Protein AF-A0AAV5ZGR8-F1 (afdb_monomer_lite)

Foldseek 3Di:
DDDPVLPDAFKWFACPPLDDPQFGTWTDFDQWIWTDGQFKTKIWGQDDDDDDDDDDDDDDDDDPPPDRPGTDIDIDGDVVFDGRFDKDAAAWDPDADWDDDPPDCVSTDPRGIIHQWMKTPPSDPRDIKIWGDDSSDIDIDD

Radius of gyration: 18.42 Å; chains: 1; bounding box: 59×39×38 Å

Sequence (142 aa):
MASLLDRVPLAFEANAGHLDPRVRFVVRGGKQTLFLTADEAVLALAAPGPPEAPPASHAIRGRHHEAVEPPAVVRMRFAGGRVGAEAAGVDRLPGTLNVFRGADPARWRTAVPRYAAVRYRDVYPGIDVLYHGTERRLAYDL

Secondary structure (DSSP, 8-state):
---GGGGSPP-EEE-SSSS-TTEEEEEEETTEEEEEESS-EEEEEPPS----PPPS----S-------PPPEEEEE--TTPPTTPPEEEEEEPSS-EEE--SS-GGG-EEEE-EEEEEEEEEEETTEEEEEEEETTEEEEE-

pLDDT: mean 81.69, std 19.61, range [37.22, 97.94]

Structure (mmCIF, N/CA/C/O backbone):
data_AF-A0AAV5ZGR8-F1
#
_entry.id   AF-A0AAV5ZGR8-F1
#
loop_
_atom_site.group_PDB
_atom_site.id
_atom_site.type_symbol
_atom_site.label_atom_id
_atom_site.label_alt_id
_atom_site.label_comp_id
_atom_site.label_asym_id
_atom_site.label_entity_id
_atom_site.label_seq_id
_atom_site.pdbx_PDB_ins_code
_atom_site.Cartn_x
_atom_site.Cartn_y
_atom_site.Cartn_z
_atom_site.occupancy
_atom_site.B_iso_or_equiv
_atom_site.auth_seq_id
_atom_site.auth_comp_id
_atom_site.auth_asym_id
_atom_site.auth_atom_id
_atom_site.pdbx_PDB_model_num
ATOM 1 N N . MET A 1 1 ? 21.869 21.549 -0.284 1.00 38.91 1 MET A N 1
ATOM 2 C CA . MET A 1 1 ? 21.169 21.568 -1.588 1.00 38.91 1 MET A CA 1
ATOM 3 C C . MET A 1 1 ? 20.251 20.355 -1.624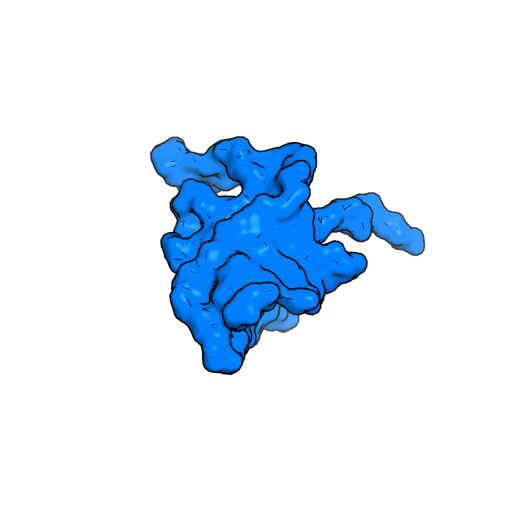 1.00 38.91 1 MET A C 1
ATOM 5 O O . MET A 1 1 ? 20.771 19.256 -1.499 1.00 38.91 1 MET A O 1
ATOM 9 N N . ALA A 1 2 ? 18.928 20.537 -1.696 1.00 43.66 2 ALA A N 1
ATOM 10 C CA . ALA A 1 2 ? 17.981 19.420 -1.801 1.00 43.66 2 ALA A CA 1
ATOM 11 C C . ALA A 1 2 ? 18.078 18.796 -3.200 1.00 43.66 2 ALA A C 1
ATOM 13 O O . ALA A 1 2 ? 18.117 19.524 -4.195 1.00 43.66 2 ALA A O 1
ATOM 14 N N . SER A 1 3 ? 18.166 17.472 -3.272 1.00 47.50 3 SER A N 1
ATOM 15 C CA . SER A 1 3 ? 18.301 16.755 -4.539 1.00 47.50 3 SER A CA 1
ATOM 16 C C . SER A 1 3 ? 16.961 16.740 -5.276 1.00 47.50 3 SER A C 1
ATOM 18 O O . SER A 1 3 ? 15.901 16.702 -4.653 1.00 47.50 3 SER A O 1
ATOM 20 N N . LEU A 1 4 ? 16.973 16.712 -6.613 1.00 50.78 4 LEU A N 1
ATOM 21 C CA . LEU A 1 4 ? 15.760 16.562 -7.434 1.00 50.78 4 LEU A CA 1
ATOM 22 C C . LEU A 1 4 ? 14.965 15.286 -7.061 1.00 50.78 4 LEU A C 1
ATOM 24 O O . LEU A 1 4 ? 13.752 15.220 -7.248 1.00 50.78 4 LEU A O 1
ATOM 28 N N . LEU A 1 5 ? 15.650 14.296 -6.474 1.00 52.59 5 LEU A N 1
ATOM 29 C CA . LEU A 1 5 ? 15.083 13.049 -5.954 1.00 52.59 5 LEU A CA 1
ATOM 30 C C . LEU A 1 5 ? 14.311 13.214 -4.628 1.00 52.59 5 LEU A C 1
ATOM 32 O O . LEU A 1 5 ? 13.520 12.333 -4.292 1.00 52.59 5 LEU A O 1
ATOM 36 N N . ASP A 1 6 ? 14.477 14.321 -3.894 1.00 52.09 6 ASP A N 1
ATOM 37 C CA . ASP A 1 6 ? 13.741 14.601 -2.644 1.00 52.09 6 ASP A CA 1
ATOM 38 C C . ASP A 1 6 ? 12.291 15.047 -2.897 1.00 52.09 6 ASP A C 1
ATOM 40 O O . ASP A 1 6 ? 11.475 15.058 -1.980 1.00 52.09 6 ASP A O 1
ATOM 44 N N . ARG A 1 7 ? 11.955 15.378 -4.152 1.00 57.06 7 ARG A N 1
ATOM 45 C CA . ARG A 1 7 ? 10.635 15.873 -4.580 1.00 57.06 7 ARG A CA 1
ATOM 46 C C . ARG A 1 7 ? 9.754 14.819 -5.249 1.00 57.06 7 ARG A C 1
ATOM 48 O O . ARG A 1 7 ? 8.655 15.143 -5.690 1.00 57.06 7 ARG A O 1
ATOM 55 N N . VAL A 1 8 ? 10.221 13.575 -5.361 1.00 64.06 8 VAL A N 1
ATOM 56 C CA . VAL A 1 8 ? 9.394 12.495 -5.910 1.00 64.06 8 VAL A CA 1
ATOM 57 C C . VAL A 1 8 ? 8.453 12.010 -4.802 1.00 64.06 8 VAL A C 1
ATOM 59 O O . VAL A 1 8 ? 8.945 11.546 -3.769 1.00 64.06 8 VAL A O 1
ATOM 62 N N . PRO A 1 9 ? 7.123 12.125 -4.978 1.00 69.88 9 PRO A N 1
ATOM 63 C CA . PRO A 1 9 ? 6.169 11.726 -3.954 1.00 69.88 9 PRO A CA 1
ATOM 64 C C . PRO A 1 9 ? 6.279 10.230 -3.670 1.00 69.88 9 PRO A C 1
ATOM 66 O O . PRO A 1 9 ? 6.540 9.418 -4.564 1.00 69.88 9 PRO A O 1
ATOM 69 N N . LEU A 1 10 ? 6.063 9.873 -2.406 1.00 86.19 10 LEU A N 1
ATOM 70 C CA . LEU A 1 10 ? 5.910 8.486 -2.002 1.00 86.19 10 LEU A CA 1
ATOM 71 C C . LEU A 1 10 ? 4.704 7.898 -2.758 1.00 86.19 10 LEU A C 1
ATOM 73 O O . LEU A 1 10 ? 3.617 8.467 -2.715 1.00 86.19 10 LEU A O 1
ATOM 77 N N . ALA A 1 11 ? 4.906 6.800 -3.485 1.00 90.94 11 ALA A N 1
ATOM 78 C CA . ALA A 1 11 ? 3.890 6.232 -4.364 1.00 90.94 11 ALA A CA 1
ATOM 79 C C . ALA A 1 11 ? 3.434 4.860 -3.863 1.00 90.94 11 ALA A C 1
ATOM 81 O O . ALA A 1 11 ? 4.254 3.959 -3.671 1.00 90.94 11 ALA A O 1
ATOM 82 N N . PHE A 1 12 ? 2.123 4.697 -3.709 1.00 94.94 12 PHE A N 1
ATOM 83 C CA . PHE A 1 12 ? 1.498 3.416 -3.406 1.00 94.94 12 PHE A CA 1
ATOM 84 C C . PHE A 1 12 ? 1.245 2.659 -4.707 1.00 94.94 12 PHE A C 1
ATOM 86 O O . PHE A 1 12 ? 0.515 3.122 -5.583 1.00 94.94 12 PHE A O 1
ATOM 93 N N . GLU A 1 13 ? 1.862 1.494 -4.848 1.00 95.06 13 GLU A N 1
ATOM 94 C CA . GLU A 1 13 ? 1.765 0.639 -6.027 1.00 95.06 13 GLU A CA 1
ATOM 95 C C . GLU A 1 13 ? 0.735 -0.459 -5.768 1.00 95.06 13 GLU A C 1
ATOM 97 O O . GLU A 1 13 ? 0.858 -1.216 -4.801 1.00 95.06 13 GLU A O 1
ATOM 102 N N . ALA A 1 14 ? -0.274 -0.564 -6.631 1.00 95.69 14 ALA A N 1
ATOM 103 C CA . ALA A 1 14 ? -1.256 -1.638 -6.530 1.00 95.69 14 ALA A CA 1
ATOM 104 C C . ALA A 1 14 ? -0.629 -2.997 -6.873 1.00 95.69 14 ALA A C 1
ATOM 106 O O . ALA A 1 14 ? 0.165 -3.125 -7.813 1.00 95.69 14 ALA A O 1
ATOM 107 N N . ASN A 1 15 ? -1.033 -4.046 -6.159 1.00 95.38 15 ASN A N 1
ATOM 108 C CA . ASN A 1 15 ? -0.636 -5.400 -6.513 1.00 95.38 15 ASN A CA 1
ATOM 109 C C . ASN A 1 15 ? -1.366 -5.867 -7.783 1.00 95.38 15 ASN A C 1
ATOM 111 O O . ASN A 1 15 ? -2.506 -6.315 -7.742 1.00 95.38 15 ASN A O 1
ATOM 115 N N . ALA A 1 16 ? -0.668 -5.824 -8.916 1.00 93.38 16 ALA A N 1
ATOM 116 C CA . ALA A 1 16 ? -1.138 -6.368 -10.193 1.00 93.38 16 ALA A CA 1
ATOM 117 C C . ALA A 1 16 ? -0.777 -7.861 -10.391 1.00 93.38 16 ALA A C 1
ATOM 119 O O . ALA A 1 16 ? -0.579 -8.320 -11.516 1.00 93.38 16 ALA A O 1
ATOM 120 N N . GLY A 1 17 ? -0.592 -8.616 -9.303 1.00 91.44 17 GLY A N 1
ATOM 121 C CA . GLY A 1 17 ? -0.165 -10.021 -9.329 1.00 91.44 17 GLY A CA 1
ATOM 122 C C . GLY A 1 17 ? 1.347 -10.220 -9.471 1.00 91.44 17 GLY A C 1
ATOM 123 O O . GLY A 1 17 ? 1.796 -11.312 -9.809 1.00 91.44 17 GLY A O 1
ATOM 124 N N . HIS A 1 18 ? 2.141 -9.171 -9.239 1.00 88.94 18 HIS A N 1
ATOM 125 C CA . HIS A 1 18 ? 3.604 -9.259 -9.188 1.00 88.94 18 HIS A CA 1
ATOM 126 C C . HIS A 1 18 ? 4.133 -9.366 -7.747 1.00 88.94 18 HIS A C 1
ATOM 128 O O . HIS A 1 18 ? 5.338 -9.493 -7.539 1.00 88.94 18 HIS A O 1
ATOM 134 N N . LEU A 1 19 ? 3.266 -9.317 -6.740 1.00 91.44 19 LEU A N 1
ATOM 135 C CA . LEU A 1 19 ? 3.612 -9.482 -5.327 1.00 91.44 19 LEU A CA 1
ATOM 136 C C . LEU A 1 19 ? 2.864 -10.687 -4.753 1.00 91.44 19 LEU A C 1
ATOM 138 O O . LEU A 1 19 ? 2.042 -11.295 -5.439 1.00 91.44 19 LEU A O 1
ATOM 142 N N . ASP A 1 20 ? 3.141 -11.015 -3.492 1.00 94.06 20 ASP A N 1
ATOM 143 C CA . ASP A 1 20 ? 2.335 -11.980 -2.743 1.00 94.06 20 ASP A CA 1
ATOM 144 C C . ASP A 1 20 ? 0.836 -11.595 -2.810 1.00 94.06 20 ASP A C 1
ATOM 146 O O . ASP A 1 20 ? 0.519 -10.413 -2.635 1.00 94.06 20 ASP A O 1
ATOM 150 N N . PRO A 1 21 ? -0.095 -12.537 -3.068 1.00 95.56 21 PRO A N 1
ATOM 151 C CA . PRO A 1 21 ? -1.523 -12.242 -3.224 1.00 95.56 21 PRO A CA 1
ATOM 152 C C . PRO A 1 21 ? -2.192 -11.565 -2.020 1.00 95.56 21 PRO A C 1
ATOM 154 O O . PRO A 1 21 ? -3.239 -10.938 -2.181 1.00 95.56 21 PRO A O 1
ATOM 157 N N . ARG A 1 22 ? -1.613 -11.679 -0.817 1.00 96.19 22 ARG A N 1
ATOM 158 C CA . ARG A 1 22 ? -2.122 -11.017 0.396 1.00 96.19 22 ARG A CA 1
ATOM 159 C C . ARG A 1 22 ? -1.863 -9.514 0.394 1.00 96.19 22 ARG A C 1
ATOM 161 O O . ARG A 1 22 ? -2.563 -8.770 1.077 1.00 96.19 22 ARG A O 1
ATOM 168 N N . VAL A 1 23 ? -0.867 -9.056 -0.362 1.00 97.31 23 VAL A N 1
ATOM 169 C CA . VAL A 1 23 ? -0.536 -7.636 -0.482 1.00 97.31 23 VAL A CA 1
ATOM 170 C C . VAL A 1 23 ? -1.542 -6.968 -1.412 1.00 97.31 23 VAL A C 1
ATOM 172 O O . VAL A 1 23 ? -1.754 -7.417 -2.537 1.00 97.31 23 VAL A O 1
ATOM 175 N N . ARG A 1 24 ? -2.147 -5.871 -0.961 1.00 97.25 24 ARG A N 1
ATOM 176 C CA . ARG A 1 24 ? -3.026 -5.012 -1.767 1.00 97.25 24 ARG A CA 1
ATOM 177 C C . ARG A 1 24 ? -2.241 -3.870 -2.388 1.00 97.25 24 ARG A C 1
ATOM 179 O O . ARG A 1 24 ? -2.316 -3.655 -3.596 1.00 97.25 24 ARG A O 1
ATOM 186 N N . PHE A 1 25 ? -1.433 -3.207 -1.566 1.00 97.31 25 PHE A N 1
ATOM 187 C CA . PHE A 1 25 ? -0.558 -2.122 -1.984 1.00 97.31 25 PHE A CA 1
ATOM 188 C C . PHE A 1 25 ? 0.822 -2.276 -1.360 1.00 97.31 25 PHE A C 1
ATOM 190 O O . PHE A 1 25 ? 0.980 -2.833 -0.274 1.00 97.31 25 PHE A O 1
ATOM 197 N N . VAL A 1 26 ? 1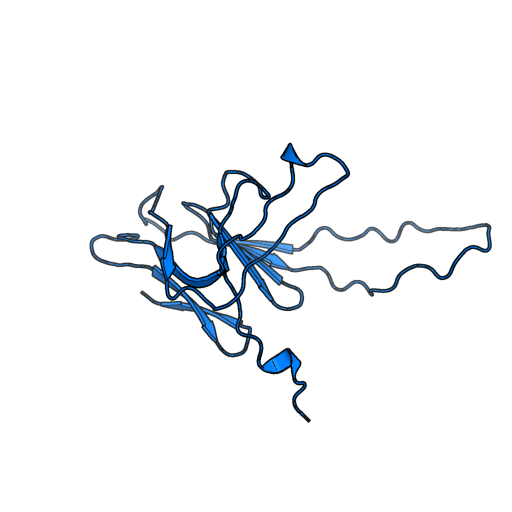.830 -1.754 -2.042 1.00 95.50 26 VAL A N 1
ATOM 198 C CA . VAL A 1 26 ? 3.182 -1.635 -1.506 1.00 95.50 26 VAL A CA 1
ATOM 199 C C . VAL A 1 26 ? 3.667 -0.211 -1.684 1.00 95.50 26 VAL A C 1
ATOM 201 O O . VAL A 1 26 ? 3.367 0.446 -2.679 1.00 95.50 26 VAL A O 1
ATOM 204 N N . VAL A 1 27 ? 4.440 0.261 -0.720 1.00 92.62 27 VAL A N 1
ATOM 205 C CA . VAL A 1 27 ? 5.101 1.552 -0.802 1.00 92.62 27 VAL A CA 1
ATOM 206 C C . VAL A 1 27 ? 6.556 1.410 -0.385 1.00 92.62 27 VAL A C 1
ATOM 208 O O . VAL A 1 27 ? 6.890 0.730 0.588 1.00 92.62 27 VAL A O 1
ATOM 211 N N . ARG A 1 28 ? 7.443 2.015 -1.175 1.00 87.25 28 ARG A N 1
ATOM 212 C CA . ARG A 1 28 ? 8.897 1.941 -0.997 1.00 87.25 28 ARG A CA 1
ATOM 213 C C . ARG A 1 28 ? 9.434 3.321 -0.692 1.00 87.25 28 ARG A C 1
ATOM 215 O O . ARG A 1 28 ? 9.274 4.239 -1.491 1.00 87.25 28 ARG A O 1
ATOM 222 N N . GLY A 1 29 ? 10.103 3.455 0.445 1.00 77.69 29 GLY A N 1
ATOM 223 C CA . GLY A 1 29 ? 10.735 4.702 0.848 1.00 77.69 29 GLY A CA 1
ATOM 224 C C . GLY A 1 29 ? 12.119 4.434 1.415 1.00 77.69 29 GLY A C 1
ATOM 225 O O . GLY A 1 29 ? 12.240 3.817 2.460 1.00 77.69 29 GLY A O 1
ATOM 226 N N . GLY A 1 30 ? 13.183 4.902 0.761 1.00 78.81 30 GLY A N 1
ATOM 227 C CA . GLY A 1 30 ? 14.542 4.765 1.302 1.00 78.81 30 GLY A CA 1
ATOM 228 C C . GLY A 1 30 ? 14.899 3.307 1.633 1.00 78.81 30 GLY A C 1
ATOM 229 O O . GLY A 1 30 ? 14.871 2.455 0.752 1.00 78.81 30 GLY A O 1
ATOM 230 N N . LYS A 1 31 ? 15.211 3.031 2.907 1.00 80.12 31 LYS A N 1
ATOM 231 C CA . LYS A 1 31 ? 15.573 1.699 3.436 1.00 80.12 31 LYS A CA 1
ATOM 232 C C . LYS A 1 31 ? 14.384 0.897 3.990 1.00 80.12 31 LYS A C 1
ATOM 234 O O . LYS A 1 31 ? 14.588 -0.120 4.645 1.00 80.12 31 LYS A O 1
ATOM 239 N N . GLN A 1 32 ? 13.155 1.351 3.762 1.00 85.25 32 GLN A N 1
ATOM 240 C CA . GLN A 1 32 ? 11.947 0.705 4.265 1.00 85.25 32 GLN A CA 1
ATOM 241 C C . GLN A 1 32 ? 10.977 0.365 3.135 1.00 85.25 32 GLN A C 1
ATOM 243 O O . GLN A 1 32 ? 10.821 1.106 2.160 1.00 85.25 32 GLN A O 1
ATOM 248 N N . THR A 1 33 ? 10.301 -0.768 3.287 1.00 90.38 33 THR A N 1
ATOM 249 C CA . THR A 1 33 ? 9.162 -1.148 2.451 1.00 90.38 33 THR A CA 1
ATOM 250 C C . THR A 1 33 ? 7.981 -1.442 3.354 1.00 90.38 33 THR A C 1
ATOM 252 O O . THR A 1 33 ? 8.103 -2.229 4.290 1.00 90.38 33 THR A O 1
ATOM 255 N N . LEU A 1 34 ? 6.843 -0.824 3.066 1.00 92.56 34 LEU A N 1
ATOM 256 C CA . LEU A 1 34 ? 5.586 -1.142 3.720 1.00 92.56 34 LEU A CA 1
ATOM 257 C C . LEU A 1 34 ? 4.706 -1.927 2.752 1.00 92.56 34 LEU A C 1
ATOM 259 O O . LEU A 1 34 ? 4.454 -1.492 1.627 1.00 92.56 34 LEU A O 1
ATOM 263 N N . PHE A 1 35 ? 4.212 -3.062 3.226 1.00 96.19 35 PHE A N 1
ATOM 264 C CA . PHE A 1 35 ? 3.197 -3.865 2.567 1.00 96.19 35 PHE A CA 1
ATOM 265 C C . PHE A 1 35 ? 1.871 -3.676 3.294 1.00 96.19 35 PHE A C 1
ATOM 267 O O . PHE A 1 35 ? 1.777 -3.888 4.501 1.00 96.19 35 PHE A O 1
ATOM 274 N N . LEU A 1 36 ? 0.854 -3.278 2.545 1.00 97.19 36 LEU A N 1
ATOM 275 C CA . LEU A 1 36 ? -0.502 -3.084 3.026 1.00 97.19 36 LEU A CA 1
ATOM 276 C C . LEU A 1 36 ? -1.341 -4.284 2.580 1.00 97.19 36 LEU A C 1
ATOM 278 O O . LEU A 1 36 ? -1.501 -4.518 1.378 1.00 97.19 36 LEU A O 1
ATOM 282 N N . THR A 1 37 ? -1.815 -5.083 3.534 1.00 97.19 37 THR A N 1
ATOM 283 C CA . THR A 1 37 ? -2.679 -6.255 3.297 1.00 97.19 37 THR A CA 1
ATOM 284 C C . THR A 1 37 ? -4.129 -5.922 3.647 1.00 97.19 37 THR A C 1
ATOM 286 O O . THR A 1 37 ? -4.439 -4.768 3.906 1.00 97.19 37 THR A O 1
ATOM 289 N N . ALA A 1 38 ? -5.050 -6.885 3.634 1.00 95.06 38 ALA A N 1
ATOM 290 C CA . ALA A 1 38 ? -6.418 -6.617 4.089 1.00 95.06 38 ALA A CA 1
ATOM 291 C C . ALA A 1 38 ? -6.516 -6.347 5.609 1.00 95.06 38 ALA A C 1
ATOM 293 O O . ALA A 1 38 ? -7.470 -5.714 6.048 1.00 95.06 38 ALA A O 1
ATOM 294 N N . ASP A 1 39 ? -5.529 -6.806 6.386 1.00 94.06 39 ASP A N 1
ATOM 295 C CA . ASP A 1 39 ? -5.608 -6.878 7.854 1.00 94.06 39 ASP A CA 1
ATOM 296 C C . ASP A 1 39 ? -4.414 -6.242 8.570 1.00 94.06 39 ASP A C 1
ATOM 298 O O . ASP A 1 39 ? -4.479 -5.919 9.757 1.00 94.06 39 ASP A O 1
ATOM 302 N N . GLU A 1 40 ? -3.294 -6.098 7.863 1.00 95.50 40 GLU A N 1
ATOM 303 C CA . GLU A 1 40 ? -2.013 -5.738 8.450 1.00 95.50 40 GLU A CA 1
ATOM 304 C C . GLU A 1 40 ? -1.261 -4.717 7.597 1.00 95.50 40 GLU A C 1
ATOM 306 O O . GLU A 1 40 ? -1.191 -4.807 6.367 1.00 95.50 40 GLU A O 1
ATOM 311 N N . ALA A 1 41 ? -0.596 -3.804 8.293 1.00 95.44 41 ALA A N 1
ATOM 312 C CA . ALA A 1 41 ? 0.491 -2.999 7.771 1.00 95.44 41 ALA A CA 1
ATOM 313 C C . ALA A 1 41 ? 1.817 -3.659 8.185 1.00 95.44 41 ALA A C 1
ATOM 315 O O . ALA A 1 41 ? 2.161 -3.714 9.368 1.00 95.44 41 ALA A O 1
ATOM 316 N N . VAL A 1 42 ? 2.556 -4.192 7.212 1.00 95.62 42 VAL A N 1
ATOM 317 C CA . VAL A 1 42 ? 3.819 -4.909 7.431 1.00 95.62 42 VAL A CA 1
ATOM 318 C C . VAL A 1 42 ? 4.979 -4.036 6.970 1.00 95.62 42 VAL A C 1
ATOM 320 O O . VAL A 1 42 ? 5.180 -3.839 5.773 1.00 95.62 42 VAL A O 1
ATOM 323 N N . LEU A 1 43 ? 5.750 -3.516 7.919 1.00 92.44 43 LEU A N 1
ATOM 324 C CA . LEU A 1 43 ? 6.932 -2.699 7.672 1.00 92.44 43 LEU A CA 1
ATOM 325 C C . LEU A 1 43 ? 8.184 -3.576 7.727 1.00 92.44 43 LEU A C 1
ATOM 327 O O . LEU A 1 43 ? 8.514 -4.134 8.771 1.00 92.44 43 LEU A O 1
ATOM 331 N N . ALA A 1 44 ? 8.891 -3.674 6.608 1.00 91.25 44 ALA A N 1
ATOM 332 C CA . ALA A 1 44 ? 10.213 -4.277 6.534 1.00 91.25 44 ALA A CA 1
ATOM 333 C C . ALA A 1 44 ? 11.273 -3.169 6.511 1.00 91.25 44 ALA A C 1
ATOM 335 O O . ALA A 1 44 ? 11.299 -2.340 5.595 1.00 91.25 44 ALA A O 1
ATOM 336 N N . LEU A 1 45 ? 12.147 -3.168 7.513 1.00 86.25 45 LEU A N 1
ATOM 337 C CA . LEU A 1 45 ? 13.306 -2.291 7.613 1.00 86.25 45 LEU A CA 1
ATOM 338 C C . LEU A 1 45 ? 14.525 -3.061 7.106 1.00 86.25 45 LEU A C 1
ATOM 340 O O . LEU A 1 45 ? 14.873 -4.111 7.650 1.00 86.25 45 LEU A O 1
ATOM 344 N N . ALA A 1 46 ? 15.174 -2.561 6.057 1.00 72.69 46 ALA A N 1
ATOM 345 C CA . ALA A 1 46 ? 16.448 -3.121 5.635 1.00 72.69 46 ALA A CA 1
ATOM 346 C C . ALA A 1 46 ? 17.473 -2.925 6.763 1.00 72.69 46 ALA A C 1
ATOM 348 O O . ALA A 1 46 ? 17.644 -1.805 7.256 1.00 72.69 46 ALA A O 1
ATOM 349 N N . ALA A 1 47 ? 18.151 -4.006 7.155 1.00 52.16 47 ALA A N 1
ATOM 350 C CA . ALA A 1 47 ? 19.303 -3.921 8.042 1.00 52.16 47 ALA A CA 1
ATOM 351 C C . ALA A 1 47 ? 20.360 -2.980 7.422 1.00 52.16 47 ALA A C 1
ATOM 353 O O . ALA A 1 47 ? 20.484 -2.911 6.192 1.00 52.16 47 ALA A O 1
ATOM 354 N N . PRO A 1 48 ? 21.118 -2.214 8.222 1.00 43.56 48 PRO A N 1
ATOM 355 C CA . PRO A 1 48 ? 22.269 -1.494 7.704 1.00 43.56 48 PRO A CA 1
ATOM 356 C C . PRO A 1 48 ? 23.329 -2.502 7.227 1.00 43.56 48 PRO A C 1
ATOM 358 O O . PRO A 1 48 ? 24.009 -3.119 8.032 1.00 43.56 48 PRO A O 1
ATOM 361 N N . GLY A 1 49 ? 23.481 -2.644 5.911 1.00 40.50 49 GLY A N 1
ATOM 362 C CA . GLY A 1 49 ? 24.620 -3.291 5.253 1.00 40.50 49 GLY A CA 1
ATOM 363 C C . GLY A 1 49 ? 24.960 -2.520 3.970 1.00 40.50 49 GLY A C 1
ATOM 364 O O . GLY A 1 49 ? 24.037 -1.972 3.352 1.00 40.50 49 GLY A O 1
ATOM 365 N N . PRO A 1 50 ? 26.244 -2.359 3.596 1.00 37.91 50 PRO A N 1
ATOM 366 C CA . PRO A 1 50 ? 26.626 -1.459 2.513 1.00 37.91 50 PRO A CA 1
ATOM 367 C C . PRO A 1 50 ? 26.141 -1.954 1.134 1.00 37.91 50 PRO A C 1
ATOM 369 O O . PRO A 1 50 ? 26.071 -3.163 0.903 1.00 37.91 50 PRO A O 1
ATOM 372 N N . PRO A 1 51 ? 25.834 -1.034 0.198 1.00 55.25 51 PRO A N 1
ATOM 373 C CA . PRO A 1 51 ? 25.554 -1.340 -1.199 1.00 55.25 51 PRO A CA 1
ATOM 374 C C . PRO A 1 51 ? 26.803 -1.126 -2.069 1.00 55.25 51 PRO A C 1
ATOM 376 O O . PRO A 1 51 ? 27.300 -0.011 -2.119 1.00 55.25 51 PRO A O 1
ATOM 379 N N . GLU A 1 52 ? 27.265 -2.135 -2.811 1.00 37.22 52 GLU A N 1
ATOM 380 C CA . GLU A 1 52 ? 27.839 -1.946 -4.157 1.00 37.22 52 GLU A CA 1
ATOM 381 C C . GLU A 1 52 ? 28.075 -3.290 -4.856 1.00 37.22 52 GLU A C 1
ATOM 383 O O . GLU A 1 52 ? 28.390 -4.299 -4.225 1.00 37.22 52 GLU A O 1
ATOM 388 N N . ALA A 1 53 ? 27.872 -3.308 -6.176 1.00 40.06 53 ALA A N 1
ATOM 389 C CA . ALA A 1 53 ? 28.156 -4.466 -7.012 1.00 40.06 53 ALA A CA 1
ATOM 390 C C . ALA A 1 53 ? 29.643 -4.850 -6.894 1.00 40.06 53 ALA A C 1
ATOM 392 O O . ALA A 1 53 ? 30.490 -3.958 -6.828 1.00 40.06 53 ALA A O 1
ATOM 393 N N . PRO A 1 54 ? 30.000 -6.147 -6.909 1.00 38.41 54 PRO A N 1
ATOM 394 C CA . PRO A 1 54 ? 31.404 -6.521 -6.923 1.00 38.41 54 PRO A CA 1
ATOM 395 C C . PRO A 1 54 ? 32.066 -5.968 -8.199 1.00 38.41 54 PRO A C 1
ATOM 397 O O . PRO A 1 54 ? 31.525 -6.188 -9.290 1.00 38.41 54 PRO A O 1
ATOM 400 N N . PRO A 1 55 ? 33.230 -5.291 -8.118 1.00 40.28 55 PRO A N 1
ATOM 401 C CA . PRO A 1 55 ? 34.049 -5.089 -9.302 1.00 40.28 55 PRO A CA 1
ATOM 402 C C . PRO A 1 55 ? 34.418 -6.466 -9.860 1.00 40.28 55 PRO A C 1
ATOM 404 O O . PRO A 1 55 ? 34.659 -7.420 -9.112 1.00 40.28 55 PRO A O 1
ATOM 407 N N . ALA A 1 56 ? 34.389 -6.584 -11.186 1.00 46.97 56 ALA A N 1
ATOM 408 C CA . ALA A 1 56 ? 34.635 -7.832 -11.888 1.00 46.97 56 ALA A CA 1
ATOM 409 C C . ALA A 1 56 ? 35.939 -8.499 -11.409 1.00 46.97 56 ALA A C 1
ATOM 411 O O . ALA A 1 56 ? 37.021 -7.936 -11.541 1.00 46.97 56 ALA A O 1
ATOM 412 N N . SER A 1 57 ? 35.775 -9.705 -10.853 1.00 52.00 57 SER A N 1
ATOM 413 C CA . SER A 1 57 ? 36.730 -10.816 -10.729 1.00 52.00 57 SER A CA 1
ATOM 414 C C . SER A 1 57 ? 38.203 -10.482 -10.471 1.00 52.00 57 SER A C 1
ATOM 416 O O . SER A 1 57 ? 38.887 -10.074 -11.397 1.00 52.00 57 SER A O 1
ATOM 418 N N . HIS A 1 58 ? 38.721 -10.855 -9.296 1.00 40.25 58 HIS A N 1
ATOM 419 C CA . HIS A 1 58 ? 39.984 -11.594 -9.114 1.00 40.25 58 HIS A CA 1
ATOM 420 C C . HIS A 1 58 ? 39.866 -12.428 -7.823 1.00 40.25 58 HIS A C 1
ATOM 422 O O . HIS A 1 58 ? 39.104 -12.109 -6.913 1.00 40.25 58 HIS A O 1
ATOM 428 N N . ALA A 1 59 ? 40.513 -13.585 -7.813 1.00 45.03 59 ALA A N 1
ATOM 429 C CA . ALA A 1 59 ? 40.106 -14.755 -7.053 1.00 45.03 59 ALA A CA 1
ATOM 430 C C . ALA A 1 59 ? 40.829 -14.957 -5.699 1.00 45.03 59 ALA A C 1
ATOM 432 O O . ALA A 1 59 ? 41.916 -14.445 -5.472 1.00 45.03 59 ALA A O 1
ATOM 433 N N . ILE A 1 60 ? 40.245 -15.873 -4.908 1.00 45.16 60 ILE A N 1
ATOM 434 C CA . ILE A 1 60 ? 40.846 -16.755 -3.882 1.00 45.16 60 ILE A CA 1
ATOM 435 C C . ILE A 1 60 ? 40.959 -16.250 -2.422 1.00 45.16 60 ILE A C 1
ATOM 437 O O . ILE A 1 60 ? 41.667 -15.306 -2.106 1.00 45.16 60 ILE A O 1
ATOM 441 N N . ARG A 1 61 ? 40.378 -17.098 -1.547 1.00 44.34 61 ARG A N 1
ATOM 442 C CA . ARG A 1 61 ? 40.584 -17.329 -0.097 1.00 44.34 61 ARG A CA 1
ATOM 443 C C . ARG A 1 61 ? 39.888 -16.408 0.914 1.00 44.34 61 ARG A C 1
ATOM 445 O O . ARG A 1 61 ? 40.175 -15.230 1.026 1.00 44.34 61 ARG A O 1
ATOM 452 N N . GLY A 1 62 ? 39.051 -17.051 1.738 1.00 44.09 62 GLY A N 1
ATOM 453 C CA . GLY A 1 62 ? 38.667 -16.564 3.064 1.00 44.09 62 GLY A CA 1
ATOM 454 C C . GLY A 1 62 ? 37.401 -15.715 3.125 1.00 44.09 62 GLY A C 1
ATOM 455 O O . GLY A 1 62 ? 37.413 -14.667 3.756 1.00 44.09 62 GLY A O 1
ATOM 456 N N . ARG A 1 63 ? 36.293 -16.134 2.501 1.00 44.12 63 ARG A N 1
ATOM 457 C CA . ARG A 1 63 ? 35.006 -15.468 2.753 1.00 44.12 63 ARG A CA 1
ATOM 458 C C . ARG A 1 63 ? 34.400 -15.986 4.052 1.00 44.12 63 ARG A C 1
ATOM 460 O O . ARG A 1 63 ? 33.748 -17.026 4.062 1.00 44.12 63 ARG A O 1
ATOM 467 N N . HIS A 1 64 ? 34.598 -15.230 5.127 1.00 41.53 64 HIS A N 1
ATOM 468 C CA . HIS A 1 64 ? 33.590 -15.146 6.175 1.00 41.53 64 HIS A CA 1
ATOM 469 C C . HIS A 1 64 ? 32.283 -14.737 5.478 1.00 41.53 64 HIS A C 1
ATOM 471 O O . HIS A 1 64 ? 32.213 -13.666 4.879 1.00 41.53 64 HIS A O 1
ATOM 477 N N . HIS A 1 65 ? 31.282 -15.620 5.458 1.00 42.50 65 HIS A N 1
ATOM 478 C CA . HIS A 1 65 ? 29.907 -15.205 5.197 1.00 42.50 65 HIS A CA 1
ATOM 479 C C . HIS A 1 65 ? 29.548 -14.263 6.348 1.00 42.50 65 HIS A C 1
ATOM 481 O O . HIS A 1 65 ? 29.201 -14.720 7.435 1.00 42.50 65 HIS A O 1
ATOM 487 N N . GLU A 1 66 ? 29.712 -12.959 6.150 1.00 47.66 66 GLU A N 1
ATOM 488 C CA . GLU A 1 66 ? 29.057 -11.977 7.000 1.00 47.66 66 GLU A CA 1
ATOM 489 C C . GLU A 1 66 ? 27.560 -12.202 6.778 1.00 47.66 66 GLU A C 1
ATOM 491 O O . GLU A 1 66 ? 27.046 -12.015 5.671 1.00 47.66 66 GLU A O 1
ATOM 496 N N . ALA A 1 67 ? 26.905 -12.802 7.772 1.00 49.19 67 ALA A N 1
ATOM 497 C CA . ALA A 1 67 ? 25.505 -13.164 7.680 1.00 49.19 67 ALA A CA 1
ATOM 498 C C . ALA A 1 67 ? 24.718 -11.885 7.397 1.00 49.19 67 ALA A C 1
ATOM 500 O O . ALA A 1 67 ? 24.706 -10.969 8.215 1.00 49.19 67 ALA A O 1
ATOM 501 N N . VAL A 1 68 ? 24.080 -11.810 6.227 1.00 56.66 68 VAL A N 1
ATOM 502 C CA . VAL A 1 68 ? 23.086 -10.772 5.966 1.00 56.66 68 VAL A CA 1
ATOM 503 C C . VAL A 1 68 ? 21.992 -10.985 7.001 1.00 56.66 68 VAL A C 1
ATOM 505 O O . VAL A 1 68 ? 21.236 -11.954 6.905 1.00 56.66 68 VAL A O 1
ATOM 508 N N . GLU A 1 69 ? 21.953 -10.135 8.027 1.00 64.38 69 GLU A N 1
ATOM 509 C CA . GLU A 1 69 ? 20.891 -10.219 9.017 1.00 64.38 69 GLU A CA 1
ATOM 510 C C . GLU A 1 69 ? 19.546 -10.045 8.304 1.00 64.38 69 GLU A C 1
ATOM 512 O O . GLU A 1 69 ? 19.405 -9.174 7.431 1.00 64.38 69 GLU A O 1
ATOM 517 N N . PRO A 1 70 ? 18.551 -10.891 8.621 1.00 69.00 70 PRO A N 1
ATOM 518 C CA . PRO A 1 70 ? 17.231 -10.742 8.043 1.00 69.00 70 PRO A CA 1
ATOM 519 C C . PRO A 1 70 ? 16.692 -9.342 8.370 1.00 69.00 70 PRO A C 1
ATOM 521 O O . PRO A 1 70 ? 16.957 -8.816 9.453 1.00 69.00 70 PRO A O 1
ATOM 524 N N . PRO A 1 71 ? 15.928 -8.720 7.454 1.00 78.50 71 PRO A N 1
ATOM 525 C CA . PRO A 1 71 ? 15.357 -7.407 7.713 1.00 78.50 71 PRO A CA 1
ATOM 526 C C . PRO A 1 71 ? 14.512 -7.450 8.988 1.00 78.50 71 PRO A C 1
ATOM 528 O O . PRO A 1 71 ? 13.762 -8.404 9.213 1.00 78.50 71 PRO A O 1
ATOM 531 N N . ALA A 1 72 ? 14.596 -6.401 9.803 1.00 89.69 72 ALA A N 1
ATOM 532 C CA . ALA A 1 72 ? 13.693 -6.252 10.933 1.00 89.69 72 ALA A CA 1
ATOM 533 C C . ALA A 1 72 ? 12.272 -6.022 10.395 1.00 89.69 72 ALA A C 1
ATOM 535 O O . ALA A 1 72 ? 12.046 -5.136 9.567 1.00 89.69 72 ALA A O 1
ATOM 536 N N . VAL A 1 73 ? 11.311 -6.833 10.844 1.00 93.06 73 VAL A N 1
ATOM 537 C CA . VAL A 1 73 ? 9.916 -6.770 10.387 1.00 93.06 73 VAL A CA 1
ATOM 538 C C . VAL A 1 73 ? 9.006 -6.381 11.542 1.00 93.06 73 VAL A C 1
ATOM 540 O O . VAL A 1 73 ? 8.959 -7.067 12.561 1.00 93.06 73 VAL A O 1
ATOM 543 N N . VAL A 1 74 ? 8.224 -5.322 11.344 1.00 93.56 74 VAL A N 1
ATOM 544 C CA . VAL A 1 74 ? 7.153 -4.892 12.246 1.00 93.56 74 VAL A CA 1
ATOM 545 C C . VAL A 1 74 ? 5.813 -5.167 11.572 1.00 93.56 74 VAL A C 1
ATOM 547 O O . VAL A 1 74 ? 5.591 -4.767 10.431 1.00 93.56 74 VAL A O 1
ATOM 550 N N . ARG A 1 75 ? 4.911 -5.853 12.277 1.00 95.62 75 ARG A N 1
ATOM 551 C CA . ARG A 1 75 ? 3.528 -6.075 11.837 1.00 95.62 75 ARG A CA 1
ATOM 552 C C . ARG A 1 75 ? 2.592 -5.280 12.727 1.00 95.62 75 ARG A C 1
ATOM 554 O O . ARG A 1 75 ? 2.673 -5.381 13.949 1.00 95.62 75 ARG A O 1
ATOM 561 N N . MET A 1 76 ? 1.719 -4.501 12.110 1.00 94.50 76 MET A N 1
ATOM 562 C CA . MET A 1 76 ? 0.748 -3.658 12.795 1.00 94.50 76 MET A CA 1
ATOM 563 C C . MET A 1 76 ? -0.652 -4.020 12.325 1.00 94.50 76 MET A C 1
ATOM 565 O O . MET A 1 76 ? -0.870 -4.255 11.138 1.00 94.50 76 MET A O 1
ATOM 569 N N . ARG A 1 77 ? -1.597 -4.019 13.261 1.00 94.88 77 ARG A N 1
ATOM 570 C CA . ARG A 1 77 ? -3.027 -4.214 13.014 1.00 94.88 77 ARG A CA 1
ATOM 571 C C . ARG A 1 77 ? -3.825 -3.271 13.905 1.00 94.88 77 ARG A C 1
ATOM 573 O O . ARG A 1 77 ? -3.368 -2.938 15.000 1.00 94.88 77 ARG A O 1
ATOM 580 N N . PHE A 1 78 ? -5.026 -2.906 13.479 1.00 93.50 78 PHE A N 1
ATOM 581 C CA . PHE A 1 78 ? -5.959 -2.158 14.319 1.00 93.50 78 PHE A CA 1
ATOM 582 C C . PHE A 1 78 ? -6.602 -3.099 15.341 1.00 93.50 78 PHE A C 1
ATOM 584 O O . PHE A 1 78 ? -7.285 -4.060 14.986 1.00 93.50 78 PHE A O 1
ATOM 591 N N . ALA A 1 79 ? -6.342 -2.869 16.629 1.00 95.12 79 ALA A N 1
ATOM 592 C CA . ALA A 1 79 ? -6.859 -3.722 17.695 1.00 95.12 79 ALA A CA 1
ATOM 593 C C . ALA A 1 79 ? -8.392 -3.636 17.754 1.00 95.12 79 ALA A C 1
ATOM 595 O O . ALA A 1 79 ? -8.946 -2.549 17.896 1.00 95.12 79 ALA A O 1
ATOM 596 N N . GLY A 1 80 ? -9.077 -4.774 17.620 1.00 94.94 80 GLY A N 1
ATOM 597 C CA . GLY A 1 80 ? -10.542 -4.815 17.539 1.00 94.94 80 GLY A CA 1
ATOM 598 C C . GLY A 1 80 ? -11.127 -4.251 16.237 1.00 94.94 80 GLY A C 1
ATOM 599 O O . GLY A 1 80 ? -12.343 -4.115 16.146 1.00 94.94 80 GLY A O 1
ATOM 600 N N . GLY A 1 81 ? -10.288 -3.911 15.252 1.00 94.12 81 GLY A N 1
ATOM 601 C CA . GLY A 1 81 ? -10.741 -3.464 13.939 1.00 94.12 81 GLY A CA 1
ATOM 602 C C . GLY A 1 81 ? -11.323 -4.607 13.106 1.00 94.12 81 GLY A C 1
ATOM 603 O O . GLY A 1 81 ? -11.110 -5.791 13.388 1.00 94.12 81 GLY A O 1
ATOM 604 N N . ARG A 1 82 ? -12.060 -4.247 12.056 1.00 93.94 82 ARG A N 1
ATOM 605 C CA . ARG A 1 82 ? -12.620 -5.178 11.076 1.00 93.94 82 ARG A CA 1
ATOM 606 C C . ARG A 1 82 ? -11.501 -5.949 10.369 1.00 93.94 82 ARG A C 1
ATOM 608 O O . ARG A 1 82 ? -10.562 -5.358 9.846 1.00 93.94 82 ARG A O 1
ATOM 615 N N . VAL A 1 83 ? -11.663 -7.269 10.298 1.00 93.38 83 VAL A N 1
ATOM 616 C CA . VAL A 1 83 ? -10.852 -8.159 9.453 1.00 93.38 83 VAL A CA 1
ATOM 617 C C . VAL A 1 83 ? -11.374 -8.088 8.019 1.00 93.38 83 VAL A C 1
ATOM 619 O O . VAL A 1 83 ? -12.585 -8.102 7.792 1.00 93.38 83 VAL A O 1
ATOM 622 N N . GLY A 1 84 ? -10.473 -8.027 7.048 1.00 93.00 84 GLY A N 1
ATOM 623 C CA . GLY A 1 84 ? -10.787 -7.996 5.629 1.00 93.00 84 GLY A CA 1
ATOM 624 C C . GLY A 1 84 ? -11.224 -6.620 5.138 1.00 93.00 84 GLY A C 1
ATOM 625 O O . GLY A 1 84 ? -12.019 -6.550 4.202 1.00 93.00 84 GLY A O 1
ATOM 626 N N . ALA A 1 85 ? -10.754 -5.539 5.769 1.00 92.38 85 ALA A N 1
ATOM 627 C CA . ALA A 1 85 ? -11.114 -4.184 5.370 1.00 92.38 85 ALA A CA 1
ATOM 628 C C . ALA A 1 85 ? -10.720 -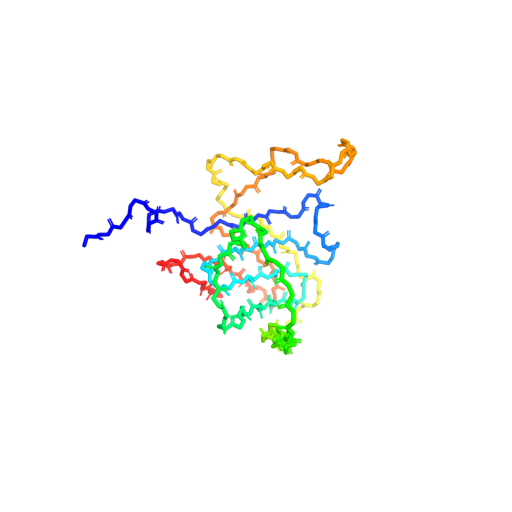3.917 3.905 1.00 92.38 85 ALA A C 1
ATOM 630 O O . ALA A 1 85 ? -9.639 -4.294 3.436 1.00 92.38 85 ALA A O 1
ATOM 631 N N . GLU A 1 86 ? -11.625 -3.283 3.160 1.00 93.38 86 GLU A N 1
ATOM 632 C CA . GLU A 1 86 ? -11.420 -3.015 1.740 1.00 93.38 86 GLU A CA 1
ATOM 633 C C . GLU A 1 86 ? -10.435 -1.858 1.564 1.00 93.38 86 GLU A C 1
ATOM 635 O O . GLU A 1 86 ? -10.678 -0.749 2.042 1.00 93.38 86 GLU A O 1
ATOM 640 N N . ALA A 1 87 ? -9.337 -2.120 0.852 1.00 96.31 87 ALA A N 1
ATOM 641 C CA . ALA A 1 87 ? -8.316 -1.134 0.528 1.00 96.31 87 ALA A CA 1
ATOM 642 C C . ALA A 1 87 ? -8.524 -0.576 -0.886 1.00 96.31 87 ALA A C 1
ATOM 644 O O . ALA A 1 87 ? -8.548 -1.337 -1.857 1.00 96.31 87 ALA A O 1
ATOM 645 N N . ALA A 1 88 ? -8.573 0.747 -1.020 1.00 97.50 88 ALA A N 1
ATOM 646 C CA . ALA A 1 88 ? -8.688 1.441 -2.298 1.00 97.50 88 ALA A CA 1
ATOM 647 C C . ALA A 1 88 ? -7.595 2.506 -2.456 1.00 97.50 88 ALA A C 1
ATOM 649 O O . ALA A 1 88 ? -7.318 3.276 -1.537 1.00 97.50 88 ALA A O 1
ATOM 650 N N . GLY A 1 89 ? -6.990 2.575 -3.642 1.00 97.12 89 GLY A N 1
ATOM 651 C CA . GLY A 1 89 ? -6.040 3.632 -3.982 1.00 97.12 89 GLY A CA 1
ATOM 652 C C . GLY A 1 89 ? -6.753 4.975 -4.153 1.00 97.12 89 GLY A C 1
ATOM 653 O O . GLY A 1 89 ? -7.800 5.047 -4.796 1.00 97.12 89 GLY A O 1
ATOM 654 N N . VAL A 1 90 ? -6.176 6.035 -3.594 1.00 97.44 90 VAL A N 1
ATOM 655 C CA . VAL A 1 90 ? -6.705 7.404 -3.616 1.00 97.44 90 VAL A CA 1
ATOM 656 C C . VAL A 1 90 ? -5.714 8.306 -4.342 1.00 97.44 90 VAL A C 1
ATOM 658 O O . VAL A 1 90 ? -4.503 8.156 -4.180 1.00 97.44 90 VAL A O 1
ATOM 661 N N . ASP A 1 91 ? -6.239 9.209 -5.170 1.00 95.06 91 ASP A N 1
ATOM 662 C CA . ASP A 1 91 ? -5.476 10.163 -5.979 1.00 95.06 91 ASP A CA 1
ATOM 663 C C . ASP A 1 91 ? -4.402 9.481 -6.834 1.00 95.06 91 ASP A C 1
ATOM 665 O O . ASP A 1 91 ? -3.221 9.391 -6.488 1.00 95.06 91 ASP A O 1
ATOM 669 N N . ARG A 1 92 ? -4.835 8.948 -7.982 1.00 95.38 92 ARG A N 1
ATOM 670 C CA . ARG A 1 92 ? -3.932 8.281 -8.922 1.00 95.38 92 ARG A CA 1
ATOM 671 C C . ARG A 1 92 ? -2.849 9.258 -9.384 1.00 95.38 92 ARG A C 1
ATOM 673 O O . ARG A 1 92 ? -3.141 10.305 -9.954 1.00 95.38 92 ARG A O 1
ATOM 680 N N . LEU A 1 93 ? -1.595 8.872 -9.185 1.00 92.56 93 LEU A N 1
ATOM 681 C CA . LEU A 1 93 ? -0.439 9.652 -9.601 1.00 92.56 93 LEU A CA 1
ATOM 682 C C . LEU A 1 93 ? -0.204 9.526 -11.112 1.00 92.56 93 LEU A C 1
ATOM 684 O O . LEU A 1 93 ? -0.477 8.470 -11.698 1.00 92.56 93 LEU A O 1
ATOM 688 N N . PRO A 1 94 ? 0.368 10.561 -11.752 1.00 90.25 94 PRO A N 1
ATOM 689 C CA . PRO A 1 94 ? 0.845 10.443 -13.119 1.00 90.25 94 PRO A CA 1
ATOM 690 C C . PRO A 1 94 ? 1.965 9.396 -13.220 1.00 90.25 94 PRO A C 1
ATOM 692 O O . PRO A 1 94 ? 2.778 9.197 -12.309 1.00 90.25 94 PRO A O 1
ATOM 695 N N . GLY A 1 95 ? 2.021 8.723 -14.367 1.00 88.06 95 GLY A N 1
ATOM 696 C CA . GLY A 1 95 ? 2.981 7.656 -14.635 1.00 88.06 95 GLY A CA 1
ATOM 697 C C . GLY A 1 95 ? 2.572 6.298 -14.062 1.00 88.06 95 GLY A C 1
ATOM 698 O O . GLY A 1 95 ? 1.724 6.172 -13.180 1.00 88.06 95 GLY A O 1
ATOM 699 N N . THR A 1 96 ? 3.194 5.254 -14.590 1.00 90.50 96 THR A N 1
ATOM 700 C CA . THR A 1 96 ? 2.897 3.862 -14.244 1.00 90.50 96 THR A CA 1
ATOM 701 C C . THR A 1 96 ? 4.177 3.095 -13.960 1.00 90.50 96 THR A C 1
ATOM 703 O O . THR A 1 96 ? 5.272 3.544 -14.302 1.00 90.50 96 THR A O 1
ATOM 706 N N . LEU A 1 97 ? 4.034 1.943 -13.310 1.00 88.75 97 LEU A N 1
ATOM 707 C CA . LEU A 1 97 ? 5.127 1.006 -13.107 1.00 88.75 97 LEU A CA 1
ATOM 708 C C . LEU A 1 97 ? 5.049 -0.125 -14.140 1.00 88.75 97 LEU A C 1
ATOM 710 O O . LEU A 1 97 ? 3.986 -0.703 -14.374 1.00 88.75 97 LEU A O 1
ATOM 714 N N . ASN A 1 98 ? 6.203 -0.462 -14.712 1.00 92.50 98 ASN A N 1
ATOM 715 C CA . ASN A 1 98 ? 6.388 -1.651 -15.532 1.00 92.50 98 ASN A CA 1
ATOM 716 C C . ASN A 1 98 ? 7.348 -2.605 -14.812 1.00 92.50 98 ASN A C 1
ATOM 718 O O . ASN A 1 98 ? 8.466 -2.229 -14.466 1.00 92.50 98 ASN A O 1
ATOM 722 N N . VAL A 1 99 ? 6.901 -3.833 -14.576 1.00 89.06 99 VAL A N 1
ATOM 723 C CA . VAL A 1 99 ? 7.621 -4.892 -13.873 1.00 89.06 99 VAL A CA 1
ATOM 724 C C . VAL A 1 99 ? 7.869 -6.037 -14.845 1.00 89.06 99 VAL A C 1
ATOM 726 O O . VAL A 1 99 ? 6.943 -6.746 -15.235 1.00 89.06 99 VAL A O 1
ATOM 729 N N . PHE A 1 100 ? 9.134 -6.246 -15.197 1.00 91.62 100 PHE A N 1
ATOM 730 C CA . PHE A 1 100 ? 9.579 -7.318 -16.084 1.00 91.62 100 PHE A CA 1
ATOM 731 C C . PHE A 1 100 ? 10.379 -8.331 -15.264 1.00 91.62 100 PHE A C 1
ATOM 733 O O . PHE A 1 100 ? 11.497 -8.051 -14.835 1.00 91.62 100 PHE A O 1
ATOM 740 N N . ARG A 1 101 ? 9.786 -9.491 -14.968 1.00 86.19 101 ARG A N 1
ATOM 741 C CA . ARG A 1 101 ? 10.427 -10.541 -14.161 1.00 86.19 101 ARG A CA 1
ATOM 742 C C . ARG A 1 101 ? 10.791 -11.743 -15.013 1.00 86.19 101 ARG A C 1
ATOM 744 O O . ARG A 1 101 ? 9.925 -12.545 -15.352 1.00 86.19 101 ARG A O 1
ATOM 751 N N . GLY A 1 102 ? 12.088 -11.897 -15.264 1.00 88.00 102 GLY A N 1
ATOM 752 C CA . GLY A 1 102 ? 12.616 -12.981 -16.085 1.00 88.00 102 GLY A CA 1
ATOM 753 C C . GLY A 1 102 ? 12.188 -12.873 -17.551 1.00 88.00 102 GLY A C 1
ATOM 754 O O . GLY A 1 102 ? 11.630 -11.863 -17.982 1.00 88.00 102 GLY A O 1
ATOM 755 N N . ALA A 1 103 ? 12.465 -13.933 -18.309 1.00 93.19 103 ALA A N 1
ATOM 756 C CA . ALA A 1 103 ? 12.233 -13.977 -19.751 1.00 93.19 103 ALA A CA 1
ATOM 757 C C . ALA A 1 103 ? 10.785 -14.316 -20.154 1.00 93.19 103 ALA A C 1
ATOM 759 O O . ALA A 1 103 ? 10.469 -14.234 -21.332 1.00 93.19 103 ALA A O 1
ATOM 760 N N . ASP A 1 104 ? 9.921 -14.698 -19.208 1.00 93.19 104 ASP A N 1
ATOM 761 C CA . ASP A 1 104 ? 8.527 -15.072 -19.478 1.00 93.19 104 ASP A CA 1
ATOM 762 C C . ASP A 1 104 ? 7.609 -13.830 -19.510 1.00 93.19 104 ASP A C 1
ATOM 764 O O . ASP A 1 104 ? 7.360 -13.234 -18.451 1.00 93.19 104 ASP A O 1
ATOM 768 N N . PRO A 1 105 ? 7.051 -13.449 -20.679 1.00 92.94 105 PRO A N 1
ATOM 769 C CA . PRO A 1 105 ? 6.168 -12.292 -20.796 1.00 92.94 105 PRO A CA 1
ATOM 770 C C . PRO A 1 105 ? 4.860 -12.432 -20.014 1.00 92.94 105 PRO A C 1
ATOM 772 O O . PRO A 1 105 ? 4.290 -11.424 -19.600 1.00 92.94 105 PRO A O 1
ATOM 775 N N . ALA A 1 106 ? 4.394 -13.654 -19.727 1.00 92.06 106 ALA A N 1
ATOM 776 C CA . ALA A 1 106 ? 3.202 -13.868 -18.904 1.00 92.06 106 ALA A CA 1
ATOM 777 C C . ALA A 1 106 ? 3.407 -13.403 -17.450 1.00 92.06 106 ALA A C 1
ATOM 779 O O . ALA A 1 106 ? 2.442 -13.156 -16.718 1.00 92.06 106 ALA A O 1
ATOM 780 N N . ARG A 1 107 ? 4.664 -13.231 -17.024 1.00 88.94 107 ARG A N 1
ATOM 781 C CA . ARG A 1 107 ? 5.048 -12.696 -15.708 1.00 88.94 107 ARG A CA 1
ATOM 782 C C . ARG A 1 107 ? 5.315 -11.194 -15.727 1.00 88.94 107 ARG A C 1
ATOM 784 O O . ARG A 1 107 ? 5.592 -10.618 -14.673 1.00 88.94 107 ARG A O 1
ATOM 791 N N . TRP A 1 108 ? 5.236 -10.556 -16.891 1.00 93.44 108 TRP A N 1
ATOM 792 C CA . TRP A 1 108 ? 5.394 -9.115 -17.017 1.00 93.44 108 TRP A CA 1
ATOM 793 C C . TRP A 1 108 ? 4.102 -8.407 -16.619 1.00 93.44 108 TRP A C 1
ATOM 795 O O . TRP A 1 108 ? 2.995 -8.878 -16.882 1.00 93.44 108 TRP A O 1
ATOM 805 N N . ARG A 1 109 ? 4.234 -7.264 -15.954 1.00 94.88 109 ARG A N 1
ATOM 806 C CA . ARG A 1 109 ? 3.114 -6.391 -15.599 1.00 94.88 109 ARG A CA 1
ATOM 807 C C . ARG A 1 109 ? 3.458 -4.988 -16.039 1.00 94.88 109 ARG A C 1
ATOM 809 O O . ARG A 1 109 ? 4.418 -4.416 -15.542 1.00 94.88 109 ARG A O 1
ATOM 816 N N . THR A 1 110 ? 2.695 -4.444 -16.968 1.00 94.56 110 THR A N 1
ATOM 817 C CA . THR A 1 110 ? 2.890 -3.085 -17.468 1.00 94.56 110 THR A CA 1
ATOM 818 C C . THR A 1 110 ? 1.733 -2.195 -17.048 1.00 94.56 110 THR A C 1
ATOM 820 O O . THR A 1 110 ? 0.677 -2.676 -16.638 1.00 94.56 110 THR A O 1
ATOM 823 N N . ALA A 1 111 ? 1.953 -0.884 -17.123 1.00 93.88 111 ALA A N 1
ATOM 824 C CA . ALA A 1 111 ? 0.951 0.133 -16.833 1.00 93.88 111 ALA A CA 1
ATOM 825 C C . ALA A 1 111 ? 0.320 0.028 -15.427 1.00 93.88 111 ALA A C 1
ATOM 827 O O . ALA A 1 111 ? -0.809 0.477 -15.215 1.00 93.88 111 ALA A O 1
ATOM 828 N N . VAL A 1 112 ? 1.050 -0.525 -14.447 1.00 93.50 112 VAL A N 1
ATOM 829 C CA . VAL A 1 112 ? 0.544 -0.685 -13.079 1.00 93.50 112 VAL A CA 1
ATOM 830 C C . VAL A 1 112 ? 0.290 0.706 -12.479 1.00 93.50 112 VAL A C 1
ATOM 832 O O . VAL A 1 112 ? 1.204 1.544 -12.479 1.00 93.50 112 VAL A O 1
ATOM 835 N N . PRO A 1 113 ? -0.938 0.993 -12.006 1.00 93.56 113 PRO A N 1
ATOM 836 C CA . PRO A 1 113 ? -1.287 2.296 -11.464 1.00 93.56 113 PRO A CA 1
ATOM 837 C C . PRO A 1 113 ? -0.592 2.549 -10.125 1.00 93.56 113 PRO A C 1
ATOM 839 O O . PRO A 1 113 ? -0.306 1.630 -9.354 1.00 93.56 113 PRO A O 1
ATOM 842 N N . ARG A 1 114 ? -0.355 3.833 -9.857 1.00 94.56 114 ARG A N 1
ATOM 843 C CA . ARG A 1 114 ? 0.226 4.328 -8.612 1.00 94.56 114 ARG A CA 1
ATOM 844 C C . ARG A 1 114 ? -0.686 5.383 -8.010 1.00 94.56 114 ARG A C 1
ATOM 846 O O . ARG A 1 114 ? -1.357 6.097 -8.752 1.00 94.56 114 ARG A O 1
ATOM 853 N N . TYR A 1 115 ? -0.680 5.491 -6.694 1.00 95.56 115 TYR A N 1
ATOM 854 C CA . TYR A 1 115 ? -1.593 6.337 -5.931 1.00 95.56 115 TYR A CA 1
ATOM 855 C C . TYR A 1 115 ? -0.824 7.163 -4.904 1.00 95.56 115 TYR A C 1
ATOM 857 O O . TYR A 1 115 ? 0.248 6.745 -4.458 1.00 95.56 115 TYR A O 1
ATOM 865 N N . ALA A 1 116 ? -1.352 8.333 -4.552 1.00 93.81 116 ALA A N 1
ATOM 866 C CA . ALA A 1 116 ? -0.773 9.186 -3.518 1.00 93.81 116 ALA A CA 1
ATOM 867 C C . ALA A 1 116 ? -1.110 8.678 -2.108 1.00 93.81 116 ALA A C 1
ATOM 869 O O . ALA A 1 116 ? -0.346 8.906 -1.172 1.00 93.81 116 ALA A O 1
ATOM 870 N N . ALA A 1 117 ? -2.228 7.962 -1.970 1.00 95.69 117 ALA A N 1
ATOM 871 C CA . ALA A 1 117 ? -2.688 7.402 -0.709 1.00 95.69 117 ALA A CA 1
ATOM 872 C C . ALA A 1 117 ? -3.459 6.087 -0.908 1.00 95.69 117 ALA A C 1
ATOM 874 O O . ALA A 1 117 ? -3.845 5.726 -2.023 1.00 95.69 117 ALA A O 1
ATOM 875 N N . VAL A 1 118 ? -3.699 5.371 0.189 1.00 97.75 118 VAL A N 1
ATOM 876 C CA . VAL A 1 118 ? -4.561 4.182 0.247 1.00 97.75 118 VAL A CA 1
ATOM 877 C C . VAL A 1 118 ? -5.549 4.349 1.390 1.00 97.75 118 VAL A C 1
ATOM 879 O O . VAL A 1 118 ? -5.147 4.575 2.528 1.00 97.75 118 VAL A O 1
ATOM 882 N N . ARG A 1 119 ? -6.839 4.207 1.094 1.00 97.94 119 ARG A N 1
ATOM 883 C CA . ARG A 1 119 ? -7.921 4.248 2.077 1.00 97.94 119 ARG A CA 1
ATOM 884 C C . ARG A 1 119 ? -8.405 2.840 2.386 1.00 97.94 119 ARG A C 1
ATOM 886 O O . ARG A 1 119 ? -8.734 2.099 1.464 1.00 97.94 119 ARG A O 1
ATOM 893 N N . TYR A 1 120 ? -8.502 2.520 3.667 1.00 97.62 120 TYR A N 1
ATOM 894 C CA . TYR A 1 120 ? -9.237 1.377 4.189 1.00 97.62 120 TYR A CA 1
ATOM 895 C C . TYR A 1 120 ? -10.560 1.864 4.748 1.00 97.62 120 TYR A C 1
ATOM 897 O O . TYR A 1 120 ? -10.565 2.785 5.562 1.00 97.62 120 TYR A O 1
ATOM 905 N N . ARG A 1 121 ? -11.668 1.267 4.311 1.00 95.94 121 ARG A N 1
ATOM 906 C CA . ARG A 1 121 ? -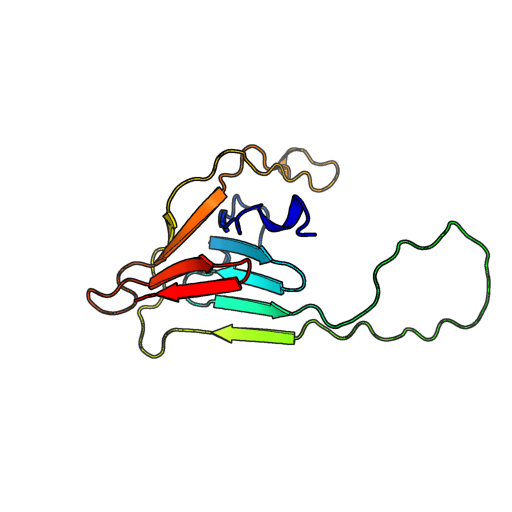12.996 1.676 4.777 1.00 95.94 121 ARG A CA 1
ATOM 907 C C . ARG A 1 121 ? -13.476 0.876 5.971 1.00 95.94 121 ARG A C 1
ATOM 909 O O . ARG A 1 121 ? -13.257 -0.337 6.014 1.00 95.94 121 ARG A O 1
ATOM 916 N N . ASP A 1 122 ? -14.189 1.551 6.870 1.00 95.00 122 ASP A N 1
ATOM 917 C CA . ASP A 1 122 ? -14.866 0.936 8.016 1.00 95.00 122 ASP A CA 1
ATOM 918 C C . ASP A 1 122 ? -13.948 -0.017 8.808 1.00 95.00 122 ASP A C 1
ATOM 920 O O . ASP A 1 122 ? -14.323 -1.148 9.150 1.00 95.00 122 ASP A O 1
ATOM 924 N N . VAL A 1 123 ? -12.712 0.421 9.072 1.00 96.00 123 VAL A N 1
ATOM 925 C CA . VAL A 1 123 ? -11.770 -0.319 9.926 1.00 96.00 123 VAL A CA 1
ATOM 926 C C . VAL A 1 123 ? -12.333 -0.411 11.341 1.00 96.00 123 VAL A C 1
ATOM 928 O O . VAL A 1 123 ? -12.256 -1.465 11.970 1.00 96.00 123 VAL A O 1
ATOM 931 N N . TYR A 1 124 ? -12.986 0.655 11.796 1.00 96.19 124 TYR A N 1
ATOM 932 C CA . TYR A 1 124 ? -13.988 0.608 12.859 1.00 96.19 124 TYR A CA 1
ATOM 933 C C . TYR A 1 124 ? -15.332 1.103 12.302 1.00 96.19 124 TYR A C 1
ATOM 935 O O . TYR A 1 124 ? -15.350 1.687 11.219 1.00 96.19 124 TYR A O 1
ATOM 943 N N . PRO A 1 125 ? -16.469 0.888 12.993 1.00 95.38 125 PRO A N 1
ATOM 944 C CA . PRO A 1 125 ? -17.766 1.362 12.510 1.00 95.38 125 PRO A CA 1
ATOM 945 C C . PRO A 1 125 ? -17.757 2.870 12.208 1.00 95.38 125 PRO A C 1
ATOM 947 O O . PRO A 1 125 ? -17.649 3.678 13.129 1.00 95.38 125 PRO A O 1
ATOM 950 N N . GLY A 1 126 ? -17.859 3.236 10.924 1.00 94.75 126 GLY A N 1
ATOM 951 C CA . GLY A 1 126 ? -17.843 4.627 10.465 1.00 94.75 126 GLY A CA 1
ATOM 952 C C . GLY A 1 126 ? -16.476 5.320 10.496 1.00 94.75 126 GLY A C 1
ATOM 953 O O . GLY A 1 126 ? -16.432 6.534 10.319 1.00 94.75 126 GLY A O 1
ATOM 954 N N . ILE A 1 127 ? -15.382 4.583 10.731 1.00 96.38 127 ILE A N 1
ATOM 955 C CA . ILE A 1 127 ? -14.015 5.121 10.761 1.00 96.38 127 ILE A CA 1
ATOM 956 C C . ILE A 1 127 ? -13.192 4.460 9.660 1.00 96.38 1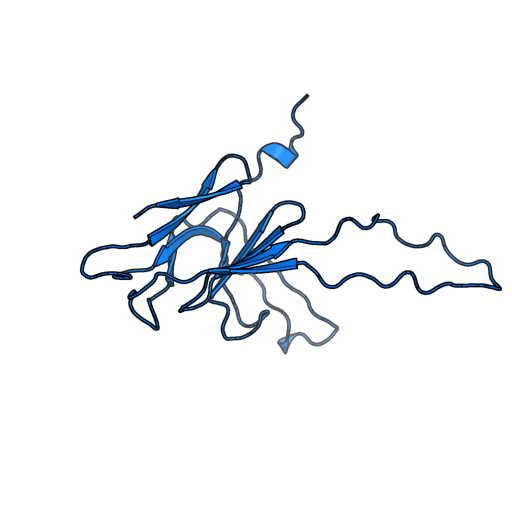27 ILE A C 1
ATOM 958 O O . ILE A 1 127 ? -12.996 3.238 9.647 1.00 96.38 127 ILE A O 1
ATOM 962 N N . ASP A 1 128 ? -12.674 5.294 8.770 1.00 97.00 128 ASP A N 1
ATOM 963 C CA . ASP A 1 128 ? -11.747 4.897 7.722 1.00 97.00 128 ASP A CA 1
ATOM 964 C C . ASP A 1 128 ? -10.304 5.052 8.220 1.00 97.00 128 ASP A C 1
ATOM 966 O O . ASP A 1 128 ? -10.027 5.754 9.182 1.00 97.00 128 ASP A O 1
ATOM 970 N N . VAL A 1 129 ? -9.354 4.402 7.557 1.00 96.94 129 VAL A N 1
ATOM 971 C CA . VAL A 1 129 ? -7.924 4.679 7.738 1.00 96.94 129 VAL A CA 1
ATOM 972 C C . VAL A 1 129 ? -7.376 5.164 6.411 1.00 96.94 129 VAL A C 1
ATOM 974 O O . VAL A 1 129 ? -7.554 4.497 5.389 1.00 96.94 129 VAL A O 1
ATOM 977 N N . LEU A 1 130 ? -6.662 6.284 6.406 1.00 96.75 130 LEU A N 1
ATOM 978 C CA . LEU A 1 130 ? -5.972 6.790 5.223 1.00 96.75 130 LEU A CA 1
ATOM 979 C C . LEU A 1 130 ? -4.459 6.699 5.415 1.00 96.75 130 LEU A C 1
ATOM 981 O O . LEU A 1 130 ? -3.893 7.453 6.194 1.00 96.75 130 LEU A O 1
ATOM 985 N N . TYR A 1 131 ? -3.792 5.822 4.666 1.00 94.94 131 TYR A N 1
ATOM 986 C CA . TYR A 1 131 ? -2.332 5.793 4.567 1.00 94.94 131 TYR A CA 1
ATOM 987 C C . TYR A 1 131 ? -1.854 6.759 3.486 1.00 94.94 131 TYR A C 1
ATOM 989 O O . TYR A 1 131 ? -2.300 6.667 2.341 1.00 94.94 131 TYR A O 1
ATOM 997 N N . HIS A 1 132 ? -0.905 7.635 3.812 1.00 93.19 132 HIS A N 1
ATOM 998 C CA . HIS A 1 132 ? -0.334 8.603 2.870 1.00 93.19 132 HIS A CA 1
ATOM 999 C C . HIS A 1 132 ? 1.139 8.905 3.179 1.00 93.19 132 HIS A C 1
ATOM 1001 O O . HIS A 1 132 ? 1.716 8.389 4.140 1.00 93.19 132 HIS A O 1
ATOM 1007 N N . GLY A 1 133 ? 1.787 9.667 2.297 1.00 84.00 133 GLY A N 1
ATOM 1008 C CA . GLY A 1 133 ? 3.189 10.048 2.440 1.00 84.00 133 GLY A CA 1
ATOM 1009 C C . GLY A 1 133 ? 3.373 11.531 2.755 1.00 84.00 133 GLY A C 1
ATOM 1010 O O . GLY A 1 133 ? 2.951 12.374 1.969 1.00 84.00 133 GLY A O 1
ATOM 1011 N N . THR A 1 134 ? 4.129 11.840 3.809 1.00 71.75 134 THR A N 1
ATOM 1012 C CA . THR A 1 134 ? 4.545 13.203 4.183 1.00 71.75 134 THR A CA 1
ATOM 1013 C C . THR A 1 134 ? 6.067 13.257 4.259 1.00 71.75 134 THR A C 1
ATOM 1015 O O . THR A 1 134 ? 6.665 12.488 5.002 1.00 71.75 134 THR A O 1
ATOM 1018 N N . GLU A 1 135 ? 6.732 14.123 3.485 1.00 68.62 135 GLU A N 1
ATOM 1019 C CA . GLU A 1 135 ? 8.206 14.276 3.515 1.00 68.62 135 GLU A CA 1
ATOM 1020 C C . GLU A 1 135 ? 8.983 12.942 3.380 1.00 68.62 135 GLU A C 1
ATOM 1022 O O . GLU A 1 135 ? 9.972 12.690 4.068 1.00 68.62 135 GLU A O 1
ATOM 1027 N N . ARG A 1 136 ? 8.511 12.044 2.498 1.00 68.38 136 ARG A N 1
ATOM 1028 C CA . ARG A 1 136 ? 9.011 10.658 2.311 1.00 68.38 136 ARG A CA 1
ATOM 1029 C C . ARG A 1 136 ? 8.840 9.724 3.517 1.00 68.38 136 ARG A C 1
ATOM 1031 O O . ARG A 1 136 ? 9.336 8.594 3.489 1.00 68.38 136 ARG A O 1
ATOM 1038 N N . ARG A 1 137 ? 8.134 10.161 4.553 1.00 72.25 137 ARG A N 1
ATOM 1039 C CA . ARG A 1 137 ? 7.702 9.338 5.679 1.00 72.25 137 ARG A CA 1
ATOM 1040 C C . ARG A 1 137 ? 6.287 8.852 5.422 1.00 72.25 137 ARG A C 1
ATOM 1042 O O . ARG A 1 137 ? 5.485 9.531 4.791 1.00 72.25 137 ARG A O 1
ATOM 1049 N N . LEU A 1 138 ? 6.008 7.650 5.894 1.00 83.50 138 LEU A N 1
ATOM 1050 C CA . LEU A 1 138 ? 4.661 7.109 5.919 1.00 83.50 138 LEU A CA 1
ATOM 1051 C C . LEU A 1 138 ? 3.914 7.707 7.114 1.00 83.50 138 LEU A C 1
ATOM 1053 O O . LEU A 1 138 ? 4.462 7.727 8.217 1.00 83.50 138 LEU A O 1
ATOM 1057 N N . ALA A 1 139 ? 2.674 8.124 6.898 1.00 87.12 139 ALA A N 1
ATOM 1058 C CA . ALA A 1 139 ? 1.729 8.500 7.941 1.00 87.12 139 ALA A CA 1
ATOM 1059 C C . ALA A 1 139 ? 0.386 7.783 7.727 1.00 87.12 139 ALA A C 1
ATOM 1061 O O . ALA A 1 139 ? 0.134 7.221 6.653 1.00 87.12 139 ALA A O 1
ATOM 1062 N N . TYR A 1 140 ? -0.457 7.78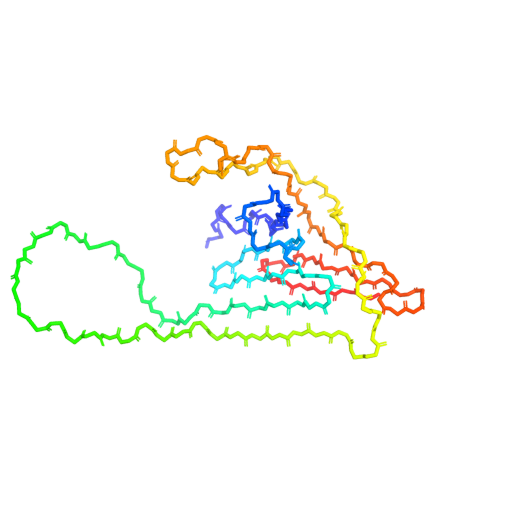3 8.759 1.00 90.56 140 TYR A N 1
ATOM 1063 C CA . TYR A 1 140 ? -1.853 7.371 8.656 1.00 90.56 140 TYR A CA 1
ATOM 1064 C C . TYR A 1 140 ? -2.751 8.290 9.487 1.00 90.56 140 TYR A C 1
ATOM 1066 O O . TYR A 1 140 ? -2.323 8.740 10.549 1.00 90.56 140 TYR A O 1
ATOM 1074 N N . ASP A 1 141 ? -3.983 8.492 9.020 1.00 92.69 141 ASP A N 1
ATOM 1075 C CA . ASP A 1 141 ? -5.038 9.257 9.699 1.00 92.69 141 ASP A CA 1
ATOM 1076 C C . ASP A 1 141 ? -6.321 8.409 9.837 1.00 92.69 141 ASP A C 1
ATOM 1078 O O . ASP A 1 141 ? -6.506 7.457 9.066 1.00 92.69 141 ASP A O 1
ATOM 1082 N N . LEU A 1 142 ? -7.175 8.752 10.815 1.00 91.38 142 LEU A N 1
ATOM 1083 C CA . LEU A 1 142 ? -8.488 8.144 11.103 1.00 91.38 142 LEU A CA 1
ATOM 1084 C C . LEU A 1 142 ? -9.637 9.119 10.813 1.00 91.38 142 LEU A C 1
ATOM 1086 O O . LEU A 1 142 ? -9.431 10.328 11.068 1.00 91.38 142 LEU A O 1
#